Protein AF-A1ZI61-F1 (afdb_monomer_lite)

InterPro domains:
  IPR009056 Cytochrome c-like domain [PF00034] (72-159)
  IPR009056 Cytochrome c-like domain [PS51007] (68-160)
  IPR036909 Cytochrome c-like domain superfamily [G3DSA:1.10.760.10] (38-161)
  IPR036909 Cytochrome c-like domain superfamily [SSF46626] (29-161)

Radius of gyration: 28.56 Å; chains: 1; bounding box: 83×54×77 Å

Structure (mmCIF, N/CA/C/O backbone):
data_AF-A1ZI61-F1
#
_entry.id   AF-A1ZI61-F1
#
loop_
_atom_site.group_PDB
_atom_site.id
_atom_site.type_symbol
_atom_site.label_atom_id
_atom_site.label_alt_id
_atom_site.label_comp_id
_atom_site.label_asym_id
_atom_site.label_entity_id
_atom_site.label_seq_id
_atom_site.pdbx_PDB_ins_code
_atom_site.Cartn_x
_atom_site.Cartn_y
_atom_site.Cartn_z
_atom_site.occupancy
_atom_site.B_iso_or_equiv
_atom_site.auth_seq_id
_atom_site.auth_comp_id
_atom_site.auth_asym_id
_atom_site.auth_atom_id
_atom_site.pdbx_PDB_model_num
ATOM 1 N N . MET A 1 1 ? 47.136 26.065 -36.395 1.00 44.31 1 MET A N 1
ATOM 2 C CA . MET A 1 1 ? 48.398 26.483 -35.747 1.00 44.31 1 MET A CA 1
ATOM 3 C C . MET A 1 1 ? 48.155 26.400 -34.238 1.00 44.31 1 MET A C 1
ATOM 5 O O . MET A 1 1 ? 47.304 27.137 -33.773 1.00 44.31 1 MET A O 1
ATOM 9 N N . TYR A 1 2 ? 48.487 25.255 -33.612 1.00 44.91 2 TYR A N 1
ATOM 10 C CA . TYR A 1 2 ? 49.560 25.101 -32.592 1.00 44.91 2 TYR A CA 1
ATOM 11 C C . TYR A 1 2 ? 49.228 25.889 -31.298 1.00 44.91 2 TYR A C 1
ATOM 13 O O . TYR A 1 2 ? 49.091 27.096 -31.386 1.00 44.91 2 TYR A O 1
ATOM 21 N N . ILE A 1 3 ? 49.008 25.346 -30.086 1.00 55.50 3 ILE A N 1
ATOM 22 C CA . ILE A 1 3 ? 49.685 24.316 -29.251 1.00 55.50 3 ILE A CA 1
ATOM 23 C C . ILE A 1 3 ? 48.739 24.060 -28.035 1.00 55.50 3 ILE A C 1
ATOM 25 O O . ILE A 1 3 ? 48.236 25.022 -27.471 1.00 55.50 3 ILE A O 1
ATOM 29 N N . VAL A 1 4 ? 48.170 22.870 -27.787 1.00 57.19 4 VAL A N 1
ATOM 30 C CA . VAL A 1 4 ? 48.577 21.738 -26.903 1.00 57.19 4 VAL A CA 1
ATOM 31 C C . VAL A 1 4 ? 49.267 22.080 -25.559 1.00 57.19 4 VAL A C 1
ATOM 33 O O . VAL A 1 4 ? 50.235 22.820 -25.535 1.00 57.19 4 VAL A O 1
ATOM 36 N N . ARG A 1 5 ? 48.891 21.326 -24.503 1.00 56.44 5 ARG A N 1
ATOM 37 C CA . ARG A 1 5 ? 49.701 20.860 -23.340 1.00 56.44 5 ARG A CA 1
ATOM 38 C C . ARG A 1 5 ? 49.622 21.724 -22.060 1.00 56.44 5 ARG A C 1
ATOM 40 O O . ARG A 1 5 ? 50.036 22.870 -22.057 1.00 56.44 5 ARG A O 1
ATOM 47 N N . VAL A 1 6 ? 48.970 21.219 -20.997 1.00 56.00 6 VAL A N 1
ATOM 48 C CA . VAL A 1 6 ? 49.470 20.398 -19.843 1.00 56.00 6 VAL A CA 1
ATOM 49 C C . VAL A 1 6 ? 49.729 21.275 -18.604 1.00 56.00 6 VAL A C 1
ATOM 51 O O . VAL A 1 6 ? 50.008 22.445 -18.780 1.00 56.00 6 VAL A O 1
ATOM 54 N N . ASN A 1 7 ? 49.676 20.882 -17.327 1.00 46.62 7 ASN A N 1
ATOM 55 C CA . ASN A 1 7 ? 49.640 19.630 -16.553 1.00 46.62 7 ASN A CA 1
ATOM 56 C C . ASN A 1 7 ? 49.167 20.054 -15.133 1.00 46.62 7 ASN A C 1
ATOM 58 O O . ASN A 1 7 ? 49.512 21.140 -14.684 1.00 46.62 7 ASN A O 1
ATOM 62 N N . ASN A 1 8 ? 48.268 19.336 -14.456 1.00 45.62 8 ASN A N 1
ATOM 63 C CA . ASN A 1 8 ? 48.592 18.266 -13.501 1.00 45.62 8 ASN A CA 1
ATOM 64 C C . ASN A 1 8 ? 49.529 18.706 -12.353 1.00 45.62 8 ASN A C 1
ATOM 66 O O . ASN A 1 8 ? 50.727 18.786 -12.592 1.00 45.62 8 ASN A O 1
ATOM 70 N N . LEU A 1 9 ? 49.005 18.911 -11.130 1.00 55.53 9 LEU A N 1
ATOM 71 C CA . LEU A 1 9 ? 49.576 18.341 -9.894 1.00 55.53 9 LEU A CA 1
ATOM 72 C C . LEU A 1 9 ? 48.730 18.662 -8.641 1.00 55.53 9 LEU A C 1
ATOM 74 O O . LEU A 1 9 ? 48.672 19.795 -8.185 1.00 55.53 9 LEU A O 1
ATOM 78 N N . LEU A 1 10 ? 48.131 17.599 -8.096 1.00 57.75 10 LEU A N 1
ATOM 79 C CA . LEU A 1 10 ? 48.095 17.216 -6.676 1.00 57.75 10 LEU A CA 1
ATOM 80 C C . LEU A 1 10 ? 47.599 18.230 -5.627 1.00 57.75 10 LEU A C 1
ATOM 82 O O . LEU A 1 10 ? 48.231 19.245 -5.371 1.00 57.75 10 LEU A O 1
ATOM 86 N N . LEU A 1 11 ? 46.576 17.823 -4.863 1.00 59.56 11 LEU A N 1
ATOM 87 C CA . LEU A 1 11 ? 46.728 17.484 -3.434 1.00 59.56 11 LEU A CA 1
ATOM 88 C C . LEU A 1 11 ? 45.380 17.020 -2.846 1.00 59.56 11 LEU A C 1
ATOM 90 O O . LEU A 1 11 ? 44.664 17.768 -2.185 1.00 59.56 11 LEU A O 1
ATOM 94 N N . PHE A 1 12 ? 45.050 15.742 -3.047 1.00 59.19 12 PHE A N 1
ATOM 95 C CA . PHE A 1 12 ? 44.093 15.042 -2.188 1.00 59.19 12 PHE A CA 1
ATOM 96 C C . PHE A 1 12 ? 44.836 14.570 -0.933 1.00 59.19 12 PHE A C 1
ATOM 98 O O . PHE A 1 12 ? 45.719 13.717 -1.015 1.00 59.19 12 PHE A O 1
ATOM 105 N N . LYS A 1 13 ? 44.486 15.124 0.233 1.00 59.25 13 LYS A N 1
ATOM 106 C CA . LYS A 1 13 ? 44.870 14.574 1.541 1.00 59.25 13 LYS A CA 1
ATOM 107 C C . LYS A 1 13 ? 43.756 13.642 2.038 1.00 59.25 13 LYS A C 1
ATOM 109 O O . LYS A 1 13 ? 42.621 14.103 2.150 1.00 59.25 13 LYS A O 1
ATOM 114 N N . PRO A 1 14 ? 44.038 12.372 2.373 1.00 64.50 14 PRO A N 1
ATOM 115 C CA . PRO A 1 14 ? 43.060 11.505 3.018 1.00 64.50 14 PRO A CA 1
ATOM 116 C C . PRO A 1 14 ? 42.983 11.800 4.525 1.00 64.50 14 PRO A C 1
ATOM 118 O O . PRO A 1 14 ? 43.992 11.763 5.228 1.00 64.50 14 PRO A O 1
ATOM 121 N N . ILE A 1 15 ? 41.775 12.060 5.036 1.00 70.12 15 ILE A N 1
ATOM 122 C CA . ILE A 1 15 ? 41.489 12.118 6.477 1.00 70.12 15 ILE A CA 1
ATOM 123 C C . ILE A 1 15 ? 41.161 10.693 6.934 1.00 70.12 15 ILE A C 1
ATOM 125 O O . ILE A 1 15 ? 40.013 10.262 6.914 1.00 70.12 15 ILE A O 1
ATOM 129 N N . ASN A 1 16 ? 42.194 9.953 7.332 1.00 57.38 16 ASN A N 1
ATOM 130 C CA . ASN A 1 16 ? 42.049 8.774 8.179 1.00 57.38 16 ASN A CA 1
ATOM 131 C C . ASN A 1 16 ? 42.233 9.222 9.629 1.00 57.38 16 ASN A C 1
ATOM 133 O O . ASN A 1 16 ? 43.359 9.454 10.062 1.00 57.38 16 ASN A O 1
ATOM 137 N N . LEU A 1 17 ? 41.142 9.319 10.392 1.00 61.41 17 LEU A N 1
ATOM 138 C CA . LEU A 1 17 ? 41.226 9.374 11.850 1.00 61.41 17 LEU A CA 1
ATOM 139 C C . LEU A 1 17 ? 40.397 8.243 12.449 1.00 61.41 17 LEU A C 1
ATOM 141 O O . LEU A 1 17 ? 39.221 8.376 12.784 1.00 61.41 17 LEU A O 1
ATOM 145 N N . MET A 1 18 ? 41.074 7.104 12.549 1.00 63.69 18 MET A N 1
ATOM 146 C CA . MET A 1 18 ? 40.681 5.945 13.331 1.00 63.69 18 MET A CA 1
ATOM 147 C C . MET A 1 18 ? 40.479 6.364 14.792 1.00 63.69 18 MET A C 1
ATOM 149 O O . MET A 1 18 ? 41.439 6.678 15.497 1.00 63.69 18 MET A O 1
ATOM 153 N N . LYS A 1 19 ? 39.235 6.336 15.274 1.00 60.81 19 LYS A N 1
ATOM 154 C CA . LYS A 1 19 ? 38.965 6.314 16.713 1.00 60.81 19 LYS A CA 1
ATOM 155 C C . LYS A 1 19 ? 39.230 4.892 17.205 1.00 60.81 19 LYS A C 1
ATOM 157 O O . LYS A 1 19 ? 38.444 3.986 16.946 1.00 60.81 19 LYS A O 1
ATOM 162 N N . LYS A 1 20 ? 40.366 4.696 17.878 1.00 62.81 20 LYS A N 1
ATOM 163 C CA . LYS A 1 20 ? 40.681 3.472 18.622 1.00 62.81 20 LYS A CA 1
ATOM 164 C C . LYS A 1 20 ? 39.664 3.320 19.755 1.00 62.81 20 LYS A C 1
ATOM 166 O O . LYS A 1 20 ? 39.694 4.080 20.717 1.00 62.81 20 LYS A O 1
ATOM 171 N N . VAL A 1 21 ? 38.756 2.360 19.619 1.00 68.31 21 VAL A N 1
ATOM 172 C CA . VAL A 1 21 ? 37.921 1.879 20.722 1.00 68.31 21 VAL A CA 1
ATOM 173 C C . VAL A 1 21 ? 38.704 0.794 21.459 1.00 68.31 21 VAL A C 1
ATOM 175 O O . VAL A 1 21 ? 39.074 -0.222 20.877 1.00 68.31 21 VAL A O 1
ATOM 178 N N . ASN A 1 22 ? 39.026 1.052 22.725 1.00 59.84 22 ASN A N 1
ATOM 179 C CA . ASN A 1 22 ? 39.693 0.092 23.597 1.00 59.84 22 ASN A CA 1
ATOM 180 C C . ASN A 1 22 ? 38.722 -1.045 23.929 1.00 59.84 22 ASN A C 1
ATOM 182 O O . ASN A 1 22 ? 37.765 -0.857 24.677 1.00 59.84 22 ASN A O 1
ATOM 186 N N . LEU A 1 23 ? 38.987 -2.221 23.367 1.00 61.09 23 LEU A N 1
ATOM 187 C CA . LEU A 1 23 ? 38.332 -3.473 23.713 1.00 61.09 23 LEU A CA 1
ATOM 188 C C . LEU A 1 23 ? 39.101 -4.107 24.880 1.00 61.09 23 LEU A C 1
ATOM 190 O O . LEU A 1 23 ? 40.127 -4.752 24.680 1.00 61.09 23 LEU A O 1
ATOM 194 N N . LEU A 1 24 ? 38.626 -3.881 26.104 1.00 54.06 24 LEU A N 1
ATOM 195 C CA . LEU A 1 24 ? 39.032 -4.669 27.269 1.00 54.06 24 LEU A CA 1
ATOM 196 C C . LEU A 1 24 ? 38.221 -5.980 27.286 1.00 54.06 24 LEU A C 1
ATOM 198 O O . LEU A 1 24 ? 36.996 -5.922 27.150 1.00 54.06 24 LEU A O 1
ATOM 202 N N . PRO A 1 25 ? 38.857 -7.155 27.450 1.00 61.66 25 PRO A N 1
ATOM 203 C CA . PRO A 1 25 ? 38.155 -8.427 27.513 1.00 61.66 25 PRO A CA 1
ATOM 204 C C . PRO A 1 25 ? 37.559 -8.591 28.915 1.00 61.66 25 PRO A C 1
ATOM 206 O O . PRO A 1 25 ? 38.273 -8.897 29.867 1.00 61.6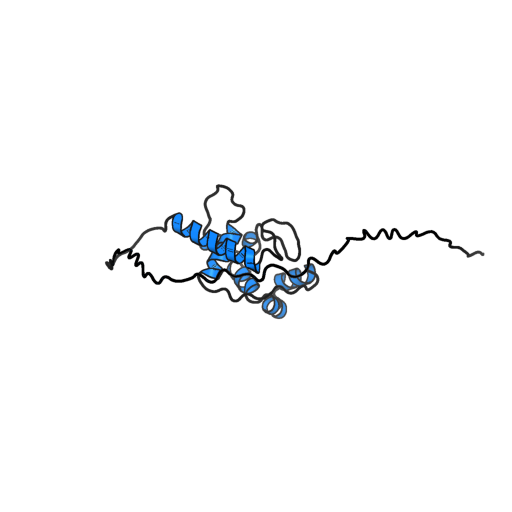6 25 PRO A O 1
ATOM 209 N N . ILE A 1 26 ? 36.250 -8.367 29.061 1.00 62.53 26 ILE A N 1
ATOM 210 C CA . ILE A 1 26 ? 35.535 -8.699 30.298 1.00 62.53 26 ILE A CA 1
ATOM 211 C C . ILE A 1 26 ? 35.406 -10.220 30.352 1.00 62.53 26 ILE A C 1
ATOM 213 O O . ILE A 1 26 ? 34.549 -10.848 29.733 1.00 62.53 26 ILE A O 1
ATOM 217 N N . THR A 1 27 ? 36.358 -10.789 31.070 1.00 56.44 27 THR A N 1
ATOM 218 C CA . THR A 1 27 ? 36.452 -12.168 31.513 1.00 56.44 27 THR A CA 1
ATOM 219 C C . THR A 1 27 ? 35.160 -12.626 32.193 1.00 56.44 27 THR A C 1
ATOM 221 O O . THR A 1 27 ? 34.782 -12.105 33.237 1.00 56.44 27 THR A O 1
ATOM 224 N N . LEU A 1 28 ? 34.503 -13.628 31.605 1.00 58.22 28 LEU A N 1
ATOM 225 C CA . LEU A 1 28 ? 34.265 -14.925 32.253 1.00 58.22 28 LEU A CA 1
ATOM 226 C C . LEU A 1 28 ? 34.022 -14.879 33.780 1.00 58.22 28 LEU A C 1
ATOM 228 O O . LEU A 1 28 ? 34.867 -15.343 34.535 1.00 58.22 28 LEU A O 1
ATOM 232 N N . LEU A 1 29 ? 32.877 -14.361 34.251 1.00 58.22 29 LEU A N 1
ATOM 233 C CA . LEU A 1 29 ? 32.429 -14.630 35.629 1.00 58.22 29 LEU A CA 1
ATOM 234 C C . LEU A 1 29 ? 30.955 -14.286 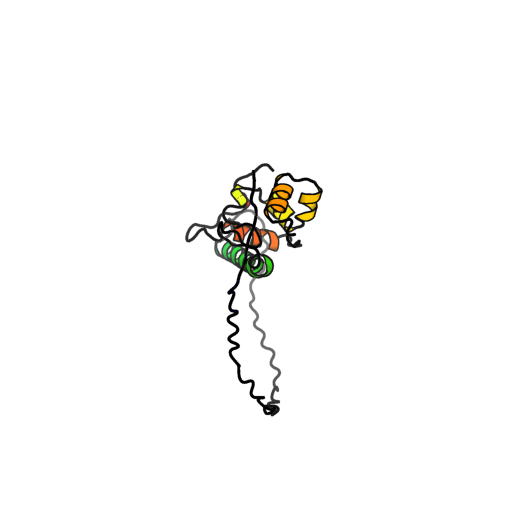35.908 1.00 58.22 29 LEU A C 1
ATOM 236 O O . LEU A 1 29 ? 30.685 -13.421 36.718 1.00 58.22 29 LEU A O 1
ATOM 240 N N . PHE A 1 30 ? 29.991 -14.974 35.288 1.00 55.19 30 PHE A N 1
ATOM 241 C CA . PHE A 1 30 ? 28.640 -15.136 35.872 1.00 55.19 30 PHE A CA 1
ATOM 242 C C . PHE A 1 30 ? 28.002 -16.468 35.434 1.00 55.19 30 PHE A C 1
ATOM 244 O O . PHE A 1 30 ? 26.850 -16.543 35.022 1.00 55.19 30 PHE A O 1
ATOM 251 N N . ILE A 1 31 ? 28.776 -17.553 35.545 1.00 60.28 31 ILE A N 1
ATOM 252 C CA . ILE A 1 31 ? 28.231 -18.905 35.721 1.00 60.28 31 ILE A CA 1
ATOM 253 C C . ILE A 1 31 ? 28.156 -19.132 37.231 1.00 60.28 31 ILE A C 1
ATOM 255 O O . ILE A 1 31 ? 29.056 -19.746 37.784 1.00 60.28 31 ILE A O 1
ATOM 259 N N . ILE A 1 32 ? 27.128 -18.610 37.904 1.00 58.66 32 ILE A N 1
ATOM 260 C CA . ILE A 1 32 ? 26.684 -19.115 39.213 1.00 58.66 32 ILE A CA 1
ATOM 261 C C . ILE A 1 32 ? 25.155 -18.996 39.271 1.00 58.66 32 ILE A C 1
ATOM 263 O O . ILE A 1 32 ? 24.593 -17.935 39.514 1.00 58.66 32 ILE A O 1
ATOM 267 N N . LEU A 1 33 ? 24.519 -20.138 39.006 1.00 58.34 33 LEU A N 1
ATOM 268 C CA . LEU A 1 33 ? 23.570 -20.765 39.923 1.00 58.34 33 LEU A CA 1
ATOM 269 C C . LEU A 1 33 ? 22.383 -19.905 40.389 1.00 58.34 33 LEU A C 1
ATOM 271 O O . LEU A 1 33 ? 22.424 -19.327 41.465 1.00 58.34 33 LEU A O 1
ATOM 275 N N . TYR A 1 34 ? 21.267 -19.989 39.666 1.00 52.25 34 TYR A N 1
ATOM 276 C CA . TYR A 1 34 ? 19.953 -20.060 40.313 1.00 52.25 34 TYR A CA 1
ATOM 277 C C . TYR A 1 34 ? 19.112 -21.124 39.610 1.00 52.25 34 TYR A C 1
ATOM 279 O O . TYR A 1 34 ? 18.326 -20.864 38.703 1.00 52.25 34 TYR A O 1
ATOM 287 N N . ALA A 1 35 ? 19.338 -22.367 40.030 1.00 58.94 35 ALA A N 1
ATOM 288 C CA . ALA A 1 35 ? 18.378 -23.439 39.871 1.00 58.94 35 ALA A CA 1
ATOM 289 C C . ALA A 1 35 ? 17.347 -23.308 40.998 1.00 58.94 35 ALA A C 1
ATOM 291 O O . ALA A 1 35 ? 17.614 -23.737 42.114 1.00 58.94 35 ALA A O 1
ATOM 292 N N . THR A 1 36 ? 16.183 -22.730 40.712 1.00 67.38 36 THR A N 1
ATOM 293 C CA . THR A 1 36 ? 14.967 -22.910 41.521 1.00 67.38 36 THR A CA 1
ATOM 294 C C . THR A 1 36 ? 13.733 -22.680 40.651 1.00 67.38 36 THR A C 1
ATOM 296 O O . THR A 1 36 ? 13.231 -21.570 40.518 1.00 67.38 36 THR A O 1
ATOM 299 N N . ALA A 1 37 ? 13.209 -23.758 40.071 1.00 50.16 37 ALA A N 1
ATOM 300 C CA . ALA A 1 37 ? 11.846 -23.791 39.550 1.00 50.16 37 ALA A CA 1
ATOM 301 C C . ALA A 1 37 ? 11.181 -25.113 39.957 1.00 50.16 37 ALA A C 1
ATOM 303 O O . ALA A 1 37 ? 10.976 -26.011 39.147 1.00 50.16 37 ALA A O 1
ATOM 304 N N . CYS A 1 38 ? 10.854 -25.221 41.245 1.00 56.28 38 CYS A N 1
ATOM 305 C CA . CYS A 1 38 ? 9.689 -25.982 41.675 1.00 56.28 38 CYS A CA 1
ATOM 306 C C . CYS A 1 38 ? 8.508 -25.013 41.687 1.00 56.28 38 CYS A C 1
ATOM 308 O O . CYS A 1 38 ? 8.569 -23.999 42.381 1.00 56.28 38 CYS A O 1
ATOM 310 N N . THR A 1 39 ? 7.443 -25.320 40.951 1.00 53.12 39 THR A N 1
ATOM 311 C CA . THR A 1 39 ? 6.092 -25.529 41.508 1.00 53.12 39 THR A CA 1
ATOM 312 C C . THR A 1 39 ? 5.087 -25.590 40.362 1.00 53.12 39 THR A C 1
ATOM 314 O O . THR A 1 39 ? 4.867 -24.632 39.625 1.00 53.12 39 THR A O 1
ATOM 317 N N . SER A 1 40 ? 4.488 -26.765 40.231 1.00 54.34 40 SER A N 1
ATOM 318 C CA . SER A 1 40 ? 3.257 -27.040 39.510 1.00 54.34 40 SER A CA 1
ATOM 319 C C . SER A 1 40 ? 2.078 -26.294 40.142 1.00 54.34 40 SER A C 1
ATOM 321 O O . SER A 1 40 ? 1.890 -26.317 41.355 1.00 54.34 40 SER A O 1
ATOM 323 N N . GLY A 1 41 ? 1.237 -25.690 39.305 1.00 46.56 41 GLY A N 1
ATOM 324 C CA . GLY A 1 41 ? -0.065 -25.168 39.709 1.00 46.56 41 GLY A CA 1
ATOM 325 C C . GLY A 1 41 ? -0.964 -24.960 38.488 1.00 46.56 41 GLY A C 1
ATOM 326 O O . GLY A 1 41 ? -0.651 -24.099 37.666 1.00 46.56 41 GLY A O 1
ATOM 327 N N . PRO A 1 42 ? -2.056 -25.729 38.323 1.00 49.97 42 PRO A N 1
ATOM 328 C CA . PRO A 1 42 ? -3.036 -25.493 37.276 1.00 49.97 42 PRO A CA 1
ATOM 329 C C . PRO A 1 42 ? -4.017 -24.425 37.769 1.00 49.97 42 PRO A C 1
ATOM 331 O O . PRO A 1 42 ? -4.720 -24.635 38.752 1.00 49.97 42 PRO A O 1
ATOM 334 N N . SER A 1 43 ? -4.073 -23.275 37.096 1.00 38.03 43 SER A N 1
ATOM 335 C CA . SER A 1 43 ? -5.137 -22.293 37.319 1.00 38.03 43 SER A CA 1
ATOM 336 C C . SER A 1 43 ? -5.933 -22.116 36.037 1.00 38.03 43 SER A C 1
ATOM 338 O O . SER A 1 43 ? -5.567 -21.395 35.111 1.00 38.03 43 SER A O 1
ATOM 340 N N . SER A 1 44 ? -7.026 -22.863 36.001 1.00 45.62 44 SER A N 1
ATOM 341 C CA . SER A 1 44 ? -8.218 -22.607 35.217 1.00 45.62 44 SER A CA 1
ATOM 342 C C . SER A 1 44 ? -8.713 -21.174 35.428 1.00 45.62 44 SER A C 1
ATOM 344 O O . SER A 1 44 ? -9.135 -20.824 36.528 1.00 45.62 44 SER A O 1
ATOM 346 N N . GLN A 1 45 ? -8.760 -20.384 34.355 1.00 37.91 45 GLN A N 1
ATOM 347 C CA . GLN A 1 45 ? -9.745 -19.311 34.220 1.00 37.91 45 GLN A CA 1
ATOM 348 C C . GLN A 1 45 ? -10.636 -19.612 33.019 1.00 37.91 45 GLN A C 1
ATOM 350 O O . GLN A 1 45 ? -10.404 -19.225 31.876 1.00 37.91 45 GLN A O 1
ATOM 355 N N . GLU A 1 46 ? -11.664 -20.378 33.356 1.00 37.94 46 GLU A N 1
ATOM 356 C CA . GLU A 1 46 ? -12.985 -20.380 32.760 1.00 37.94 46 GLU A CA 1
ATOM 357 C C . GLU A 1 46 ? -13.494 -18.938 32.587 1.00 37.94 46 GLU A C 1
ATOM 359 O O . GLU A 1 46 ? -13.678 -18.208 33.558 1.00 37.94 46 GLU A O 1
ATOM 364 N N . THR A 1 47 ? -13.788 -18.537 31.351 1.00 30.67 47 THR A N 1
ATOM 365 C CA . THR A 1 47 ? -14.901 -17.615 31.099 1.00 30.67 47 THR A CA 1
ATOM 366 C C . THR A 1 47 ? -15.910 -18.333 30.216 1.00 30.67 47 THR A C 1
ATOM 368 O O . THR A 1 47 ? -15.795 -18.414 28.996 1.00 30.67 47 THR A O 1
ATOM 371 N N . LYS A 1 48 ? -16.913 -18.902 30.890 1.00 37.22 48 LYS A N 1
ATOM 372 C CA . LYS A 1 48 ? -18.245 -19.149 30.341 1.00 37.22 48 LYS A CA 1
ATOM 373 C C . LYS A 1 48 ? -18.799 -17.855 29.751 1.00 37.22 48 LYS A C 1
ATOM 375 O O . LYS A 1 48 ? -18.817 -16.841 30.444 1.00 37.22 48 LYS A O 1
ATOM 380 N N . ASN A 1 49 ? -19.326 -17.938 28.534 1.00 33.22 49 ASN A N 1
ATOM 381 C CA . ASN A 1 49 ? -20.685 -17.527 28.141 1.00 33.22 49 ASN A CA 1
ATOM 382 C C . ASN A 1 49 ? -20.707 -17.240 26.638 1.00 33.22 49 ASN A C 1
ATOM 384 O O . ASN A 1 49 ? -19.835 -16.550 26.133 1.00 33.22 49 ASN A O 1
ATOM 388 N N . THR A 1 50 ? -21.710 -17.609 25.858 1.00 32.59 50 THR A N 1
ATOM 389 C CA . THR A 1 50 ? -22.823 -18.545 26.006 1.00 32.59 50 THR A CA 1
ATOM 390 C C . THR A 1 50 ? -23.307 -18.763 24.575 1.00 32.59 50 THR A C 1
ATOM 392 O O . THR A 1 50 ? -23.335 -17.834 23.765 1.00 32.59 50 THR A O 1
ATOM 395 N N . THR A 1 51 ? -23.623 -20.010 24.259 1.00 43.47 51 THR A N 1
ATOM 396 C CA . THR A 1 51 ? -24.357 -20.449 23.075 1.00 43.47 51 THR A CA 1
ATOM 397 C C . THR A 1 51 ? -25.577 -19.564 22.862 1.00 43.47 51 THR A C 1
ATOM 399 O O . THR A 1 51 ? -26.314 -19.382 23.814 1.00 43.47 51 THR A O 1
ATOM 402 N N . ASN A 1 52 ? -25.836 -19.082 21.646 1.00 33.16 52 ASN A N 1
ATOM 403 C CA . ASN A 1 52 ? -27.199 -18.786 21.195 1.00 33.16 52 ASN A CA 1
ATOM 404 C C . ASN A 1 52 ? -27.239 -18.798 19.665 1.00 33.16 52 ASN A C 1
ATOM 406 O O . ASN A 1 52 ? -26.981 -17.796 19.003 1.00 33.16 52 ASN A O 1
ATOM 410 N N . ASN A 1 53 ? -27.575 -19.964 19.112 1.00 48.47 53 ASN A N 1
ATOM 411 C CA . ASN A 1 53 ? -28.192 -20.037 17.796 1.00 48.47 53 ASN A CA 1
ATOM 412 C C . ASN A 1 53 ? -29.653 -19.598 17.947 1.00 48.47 53 ASN A C 1
ATOM 414 O O . ASN A 1 53 ? -30.401 -20.238 18.681 1.00 48.47 53 ASN A O 1
ATOM 418 N N . SER A 1 54 ? -30.064 -18.552 17.234 1.00 32.50 54 SER A N 1
ATOM 419 C CA . SER A 1 54 ? -31.452 -18.387 16.790 1.00 32.50 54 SER A CA 1
ATOM 420 C C . SER A 1 54 ? -31.491 -17.483 15.544 1.00 32.50 54 SER A C 1
ATOM 422 O O . SER A 1 54 ? -30.657 -16.579 15.437 1.00 32.50 54 SER A O 1
ATOM 424 N N . PRO A 1 55 ? -32.369 -17.762 14.562 1.00 45.62 55 PRO A N 1
ATOM 425 C CA . PRO A 1 55 ? -32.215 -17.338 13.175 1.00 45.62 55 PRO A CA 1
ATOM 426 C C . PRO A 1 55 ? -32.882 -15.985 12.896 1.00 45.62 55 PRO A C 1
ATOM 428 O O . PRO A 1 55 ? -33.951 -15.694 13.422 1.00 45.62 55 PRO A O 1
ATOM 431 N N . GLY A 1 56 ? -32.291 -15.196 11.992 1.00 30.22 56 GLY A N 1
ATOM 432 C CA . GLY A 1 56 ? -32.959 -14.040 11.379 1.00 30.22 56 GLY A CA 1
ATOM 433 C C . GLY A 1 56 ? -32.201 -12.712 11.479 1.00 30.22 56 GLY A C 1
ATOM 434 O O . GLY A 1 56 ? -32.293 -12.013 12.474 1.00 30.22 56 GLY A O 1
ATOM 435 N N . VAL A 1 57 ? -31.493 -12.385 10.392 1.00 44.28 57 VAL A N 1
ATOM 436 C CA . VAL A 1 57 ? -31.273 -11.056 9.773 1.00 44.28 57 VAL A CA 1
ATOM 437 C C . VAL A 1 57 ? -30.909 -9.832 10.661 1.00 44.28 57 VAL A C 1
ATOM 439 O O . VAL A 1 57 ? -31.704 -9.342 11.452 1.00 44.28 57 VAL A O 1
ATOM 442 N N . SER A 1 58 ? -29.755 -9.226 10.311 1.00 41.84 58 SER A N 1
ATOM 443 C CA . SER A 1 58 ? -29.276 -7.838 10.555 1.00 41.84 58 SER A CA 1
ATOM 444 C C . SER A 1 58 ? -28.577 -7.476 11.879 1.00 41.84 58 SER A C 1
ATOM 446 O O . SER A 1 58 ? -29.207 -7.430 12.928 1.00 41.84 58 SER A O 1
ATOM 448 N N . LYS A 1 59 ? -27.308 -7.014 11.792 1.00 41.22 59 LYS A N 1
ATOM 449 C CA . LYS A 1 59 ? -26.857 -5.675 12.262 1.00 41.22 59 LYS A CA 1
ATOM 450 C C . LYS A 1 59 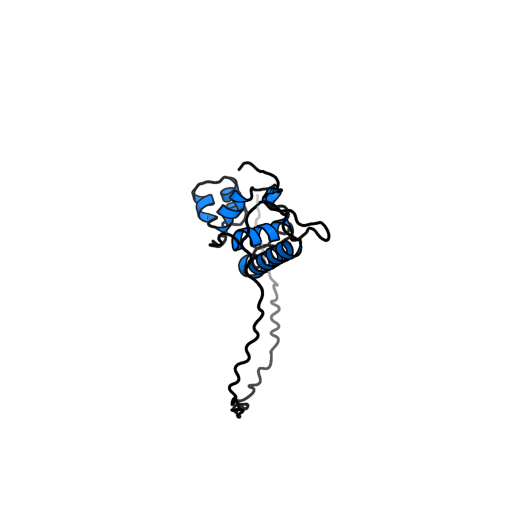? -25.390 -5.348 11.904 1.00 41.22 59 LYS A C 1
ATOM 452 O O . LYS A 1 59 ? -24.498 -6.180 12.002 1.00 41.22 59 LYS A O 1
ATOM 457 N N . VAL A 1 60 ? -25.185 -4.087 11.516 1.00 45.72 60 VAL A N 1
ATOM 458 C CA . VAL A 1 60 ? -23.927 -3.376 11.211 1.00 45.72 60 VAL A CA 1
ATOM 459 C C . VAL A 1 60 ? -22.867 -3.571 12.307 1.00 45.72 60 VAL A C 1
ATOM 461 O O . VAL A 1 60 ? -23.145 -3.374 13.488 1.00 45.72 60 VAL A O 1
ATOM 464 N N . GLN A 1 61 ? -21.645 -3.943 11.916 1.00 39.47 61 GLN A N 1
ATOM 465 C CA . GLN A 1 61 ? -20.575 -4.330 12.839 1.00 39.47 61 GLN A CA 1
ATOM 466 C C . GLN A 1 61 ? -19.875 -3.118 13.497 1.00 39.47 61 GLN A C 1
ATOM 468 O O . GLN A 1 61 ? -19.533 -2.136 12.842 1.00 39.47 61 GLN A O 1
ATOM 473 N N . LYS A 1 62 ? -19.689 -3.215 14.819 1.00 42.03 62 LYS A N 1
ATOM 474 C CA . LYS A 1 62 ? -19.283 -2.191 15.805 1.00 42.03 62 LYS A CA 1
ATOM 475 C C . LYS A 1 62 ? -17.807 -1.724 15.675 1.00 42.03 62 LYS A C 1
ATOM 477 O O . LYS A 1 62 ? -16.962 -2.543 15.305 1.00 42.03 62 LYS A O 1
ATOM 482 N N . PRO A 1 63 ? -17.462 -0.466 16.048 1.00 53.53 63 PRO A N 1
ATOM 483 C CA . PRO A 1 63 ? -16.099 0.104 16.022 1.00 53.53 63 PRO A CA 1
ATOM 484 C C . PRO A 1 63 ? -14.990 -0.766 16.640 1.00 53.53 63 PRO A C 1
ATOM 486 O O . PRO A 1 63 ? -13.879 -0.785 16.113 1.00 53.53 63 PRO A O 1
ATOM 489 N N . ASP A 1 64 ? -15.292 -1.557 17.674 1.00 62.19 64 ASP A N 1
ATOM 490 C CA . ASP A 1 64 ? -14.320 -2.451 18.327 1.00 62.19 64 ASP A CA 1
ATOM 491 C C . ASP A 1 64 ? -13.732 -3.495 17.356 1.00 62.19 64 ASP A C 1
ATOM 493 O O . ASP A 1 64 ? -12.563 -3.865 17.459 1.00 62.19 64 ASP A O 1
ATOM 497 N N . SER A 1 65 ? -14.507 -3.929 16.355 1.00 85.88 65 SER A N 1
ATOM 498 C CA . SER A 1 65 ? -14.062 -4.904 15.353 1.00 85.88 65 SER A CA 1
ATOM 499 C C . SER A 1 65 ? -13.159 -4.274 14.289 1.00 85.88 65 SER A C 1
ATOM 501 O O . SER A 1 65 ? -12.168 -4.882 13.890 1.00 85.88 65 SER A O 1
ATOM 503 N N . LEU A 1 66 ? -13.443 -3.042 13.856 1.00 91.69 66 LEU A N 1
ATOM 504 C CA . LEU A 1 66 ? -12.630 -2.357 12.843 1.00 91.69 66 LEU A CA 1
ATOM 505 C C . LEU A 1 66 ? -11.276 -1.918 13.405 1.00 91.69 66 LEU A C 1
ATOM 507 O O . LEU A 1 66 ? -10.267 -2.017 12.711 1.00 91.69 66 LEU A O 1
ATOM 511 N N . THR A 1 67 ? -11.226 -1.524 14.678 1.00 93.06 67 THR A N 1
ATOM 512 C CA . THR A 1 67 ? -9.964 -1.248 15.379 1.00 93.06 67 THR A CA 1
ATOM 513 C C . THR A 1 67 ? -9.089 -2.501 15.477 1.00 93.06 67 THR A C 1
ATOM 515 O O . THR A 1 67 ? -7.875 -2.427 15.280 1.00 93.06 67 THR A O 1
ATOM 518 N N . GLN A 1 68 ? -9.675 -3.680 15.713 1.00 95.12 68 GLN A N 1
ATOM 519 C CA . GLN A 1 68 ? -8.926 -4.943 15.690 1.00 95.12 68 GLN A CA 1
ATOM 520 C C . GLN A 1 68 ? -8.366 -5.257 14.296 1.00 95.12 68 GLN A C 1
ATOM 522 O O . GLN A 1 68 ? -7.191 -5.609 14.182 1.00 95.12 68 GLN A O 1
ATOM 527 N N . VAL A 1 69 ? -9.169 -5.078 13.239 1.00 96.12 69 VAL A N 1
ATOM 528 C CA . VAL A 1 69 ? -8.726 -5.251 11.843 1.00 96.12 69 VAL A CA 1
ATOM 529 C C . VAL A 1 69 ? -7.595 -4.275 11.505 1.00 96.12 69 VAL A C 1
ATOM 531 O O . VAL A 1 69 ? -6.572 -4.688 10.960 1.00 96.12 69 VAL A O 1
ATOM 534 N N . TYR A 1 70 ? -7.726 -3.006 11.898 1.00 96.88 70 TYR A N 1
ATOM 535 C CA . TYR A 1 70 ? -6.685 -1.992 11.727 1.00 96.88 70 TYR A CA 1
ATOM 536 C C . TYR A 1 70 ? -5.374 -2.397 12.407 1.00 96.88 70 TYR A C 1
ATOM 538 O O . TYR A 1 70 ? -4.309 -2.353 11.794 1.00 96.88 70 TYR A O 1
ATOM 546 N N . ASN A 1 71 ? -5.444 -2.834 13.666 1.00 97.25 71 ASN A N 1
ATOM 547 C CA . ASN A 1 71 ? -4.267 -3.220 14.438 1.00 97.25 71 ASN A CA 1
ATOM 548 C C . ASN A 1 71 ? -3.595 -4.485 13.894 1.00 97.25 71 ASN A C 1
ATOM 550 O O . ASN A 1 71 ? -2.366 -4.572 13.913 1.00 97.25 71 ASN A O 1
ATOM 554 N N . LEU A 1 72 ? -4.365 -5.451 13.384 1.00 97.25 72 LEU A N 1
ATOM 555 C CA . LEU A 1 72 ? -3.809 -6.605 12.675 1.00 97.25 72 LEU A CA 1
ATOM 556 C C . LEU A 1 72 ? -3.051 -6.155 11.419 1.00 97.25 72 LEU A C 1
ATOM 558 O O . LEU A 1 72 ? -1.885 -6.509 11.253 1.00 97.25 72 LEU A O 1
ATOM 562 N N . GLY A 1 73 ? -3.672 -5.315 10.589 1.00 98.19 73 GLY A N 1
ATOM 563 C CA . GLY A 1 73 ? -3.045 -4.773 9.385 1.00 98.19 73 GLY A CA 1
ATOM 564 C C . GLY A 1 73 ? -1.779 -3.971 9.672 1.00 98.19 73 GLY A C 1
ATOM 565 O O . GLY A 1 73 ? -0.773 -4.147 8.989 1.00 98.19 73 GLY A O 1
ATOM 566 N N . LYS A 1 74 ? -1.788 -3.162 10.738 1.00 98.50 74 LYS A N 1
ATOM 567 C CA . LYS A 1 74 ? -0.614 -2.416 11.206 1.00 98.50 74 LYS A CA 1
ATOM 568 C C . LYS A 1 74 ? 0.552 -3.343 11.538 1.00 98.50 74 LYS A C 1
ATOM 570 O O . LYS A 1 74 ? 1.683 -3.058 11.154 1.00 98.50 74 LYS A O 1
ATOM 575 N N . ARG A 1 75 ? 0.296 -4.456 12.236 1.00 98.50 75 ARG A N 1
ATOM 576 C CA . ARG A 1 75 ? 1.346 -5.439 12.550 1.00 98.50 75 ARG A CA 1
ATOM 577 C C . ARG A 1 75 ? 1.909 -6.085 11.286 1.00 98.50 75 ARG A C 1
ATOM 579 O O . ARG A 1 75 ? 3.124 -6.143 11.142 1.00 98.50 75 ARG A O 1
ATOM 586 N N . LEU A 1 76 ? 1.046 -6.513 10.363 1.00 98.44 76 LEU A N 1
ATOM 587 C CA . LEU A 1 76 ? 1.472 -7.091 9.082 1.00 98.44 76 LEU A CA 1
ATOM 588 C C . LEU A 1 76 ? 2.327 -6.101 8.276 1.00 98.44 76 LEU A C 1
ATOM 590 O O . LEU A 1 76 ? 3.405 -6.453 7.799 1.00 98.44 76 LEU A O 1
ATOM 594 N N . TYR A 1 77 ? 1.890 -4.842 8.195 1.00 98.62 77 TYR A N 1
ATOM 595 C CA . TYR A 1 77 ? 2.638 -3.779 7.531 1.00 98.62 77 TYR A CA 1
ATOM 596 C C . TYR A 1 77 ? 4.010 -3.557 8.172 1.00 98.62 77 TYR A C 1
ATOM 598 O O . TYR A 1 77 ? 5.018 -3.530 7.470 1.00 98.62 77 TYR A O 1
ATOM 606 N N . ASN A 1 78 ? 4.063 -3.425 9.499 1.00 98.44 78 ASN A N 1
ATOM 607 C CA . ASN A 1 78 ? 5.312 -3.177 10.217 1.00 98.44 78 ASN A CA 1
ATOM 608 C C . ASN A 1 78 ? 6.323 -4.315 10.035 1.00 98.44 78 ASN A C 1
ATOM 610 O O . ASN A 1 78 ? 7.516 -4.051 9.924 1.00 98.44 78 ASN A O 1
ATOM 614 N N . ASN A 1 79 ? 5.848 -5.559 9.971 1.00 97.81 79 ASN A N 1
ATOM 615 C CA . ASN A 1 79 ? 6.714 -6.730 9.863 1.00 97.81 79 ASN A CA 1
ATOM 616 C C . ASN A 1 79 ? 7.256 -6.953 8.446 1.00 97.81 79 ASN A C 1
ATOM 618 O O . ASN A 1 79 ? 8.355 -7.480 8.300 1.00 97.81 79 ASN A O 1
ATOM 622 N N . SER A 1 80 ? 6.494 -6.602 7.406 1.00 97.62 80 SER A N 1
ATOM 623 C CA . SER A 1 80 ? 6.816 -7.024 6.032 1.00 97.62 80 SER A CA 1
ATOM 624 C C . SER A 1 80 ? 6.893 -5.901 5.004 1.00 97.62 80 SER A C 1
ATOM 626 O O . SER A 1 80 ? 7.539 -6.070 3.976 1.00 97.62 80 SER A O 1
ATOM 628 N N . CYS A 1 81 ? 6.245 -4.763 5.245 1.00 98.12 81 CYS A N 1
ATOM 629 C CA . CYS A 1 81 ? 6.143 -3.678 4.267 1.00 98.12 81 CYS 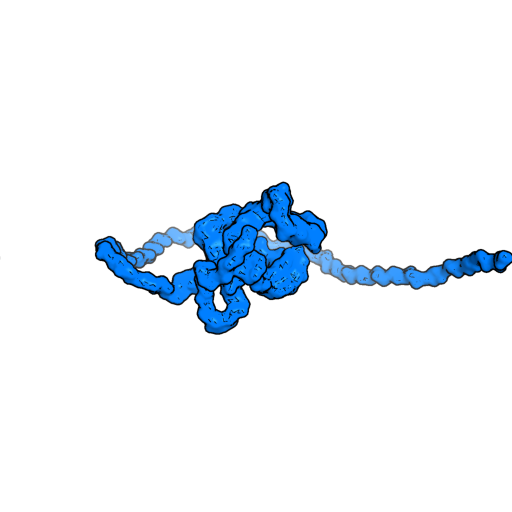A CA 1
ATOM 630 C C . CYS A 1 81 ? 6.991 -2.466 4.660 1.00 98.12 81 CYS A C 1
ATOM 632 O O . CYS A 1 81 ? 7.635 -1.869 3.799 1.00 98.12 81 CYS A O 1
ATOM 634 N N . LEU A 1 82 ? 7.028 -2.130 5.953 1.00 98.12 82 LEU A N 1
ATOM 635 C CA . LEU A 1 82 ? 7.765 -0.988 6.498 1.00 98.12 82 LEU A CA 1
ATOM 636 C C . LEU A 1 82 ? 9.255 -0.939 6.109 1.00 98.12 82 LEU A C 1
ATOM 638 O O . LEU A 1 82 ? 9.729 0.167 5.857 1.00 98.12 82 LEU A O 1
ATOM 642 N N . PRO A 1 83 ? 9.997 -2.063 5.991 1.00 97.62 83 PRO A N 1
ATOM 643 C CA . PRO A 1 83 ? 11.398 -2.004 5.569 1.00 97.62 83 PRO A CA 1
ATOM 644 C C . PRO A 1 83 ? 11.607 -1.338 4.203 1.00 97.62 83 PRO A C 1
ATOM 646 O O . PRO A 1 83 ? 12.667 -0.770 3.954 1.00 97.62 83 PRO A O 1
ATOM 649 N N . CYS A 1 84 ? 10.600 -1.391 3.325 1.00 98.25 84 CYS A N 1
ATOM 650 C CA . CYS A 1 84 ? 10.709 -0.900 1.954 1.00 98.25 84 CYS A CA 1
ATOM 651 C C . CYS A 1 84 ? 9.719 0.213 1.607 1.00 98.25 84 CYS A C 1
ATOM 653 O O . CYS A 1 84 ? 9.899 0.872 0.588 1.00 98.25 84 CYS A O 1
ATOM 655 N N . HIS A 1 85 ? 8.676 0.424 2.407 1.00 98.38 85 HIS A N 1
ATOM 656 C CA . HIS A 1 85 ? 7.597 1.354 2.098 1.00 98.38 85 HIS A CA 1
ATOM 657 C C . HIS A 1 85 ? 7.331 2.324 3.240 1.00 98.38 85 HIS A C 1
ATOM 659 O O . HIS A 1 85 ? 7.376 1.978 4.423 1.00 98.38 85 HIS A O 1
ATOM 665 N N . THR A 1 86 ? 6.957 3.541 2.860 1.00 98.19 86 THR A N 1
ATOM 666 C CA . THR A 1 86 ? 6.414 4.542 3.772 1.00 98.19 86 THR A CA 1
ATOM 667 C C . THR A 1 86 ? 4.893 4.584 3.651 1.00 98.19 86 THR A C 1
ATOM 669 O O . THR A 1 86 ? 4.309 4.296 2.600 1.00 98.19 86 THR A O 1
ATOM 672 N N . THR A 1 87 ? 4.231 4.988 4.733 1.00 97.44 87 THR A N 1
ATOM 673 C CA . THR A 1 87 ? 2.796 5.291 4.700 1.00 97.44 87 THR A CA 1
ATOM 674 C C . THR A 1 87 ? 2.533 6.648 4.044 1.00 97.44 87 THR A C 1
ATOM 676 O O . THR A 1 87 ? 1.390 6.948 3.716 1.00 97.44 87 THR A O 1
ATOM 679 N N . SER A 1 88 ? 3.561 7.476 3.843 1.00 97.25 88 SER A N 1
ATOM 680 C CA . SER A 1 88 ? 3.482 8.783 3.194 1.00 97.25 88 SER A CA 1
ATOM 681 C C . SER A 1 88 ? 3.612 8.657 1.665 1.00 97.25 88 SER A C 1
ATOM 683 O O . SER A 1 88 ? 3.471 7.576 1.093 1.00 97.25 88 SER A O 1
ATOM 685 N N . SER A 1 89 ? 3.801 9.783 0.975 1.00 96.62 89 SER A N 1
ATOM 686 C CA . SER A 1 89 ? 4.153 9.815 -0.452 1.00 96.62 89 SER A CA 1
ATOM 687 C C . SER A 1 89 ? 5.662 9.704 -0.691 1.00 96.62 89 SER A C 1
ATOM 689 O O . SER A 1 89 ? 6.102 9.758 -1.835 1.00 96.62 89 SER A O 1
ATOM 691 N N . GLU A 1 90 ? 6.458 9.602 0.373 1.00 97.31 90 GLU A N 1
ATOM 692 C CA . GLU A 1 90 ? 7.911 9.586 0.293 1.00 97.31 90 GLU A CA 1
ATOM 693 C C . GLU A 1 90 ? 8.416 8.284 -0.324 1.00 97.31 90 GLU A C 1
ATOM 695 O O . GLU A 1 90 ? 7.976 7.185 0.026 1.00 97.31 90 GLU A O 1
ATOM 700 N N . ARG A 1 91 ? 9.367 8.423 -1.244 1.00 96.12 91 ARG A N 1
ATOM 701 C CA . ARG A 1 91 ? 10.042 7.307 -1.893 1.00 96.12 91 ARG A CA 1
ATOM 702 C C . ARG A 1 91 ? 11.210 6.826 -1.036 1.00 96.12 91 ARG A C 1
ATOM 704 O O . ARG A 1 91 ? 12.045 7.630 -0.641 1.00 96.12 91 ARG A O 1
ATOM 711 N N . THR A 1 92 ? 11.311 5.513 -0.849 1.00 95.19 92 THR A N 1
ATOM 712 C CA . THR A 1 92 ? 12.464 4.863 -0.209 1.00 95.19 92 THR A CA 1
ATOM 713 C C . THR A 1 92 ? 12.991 3.747 -1.117 1.00 95.19 92 THR A C 1
ATOM 715 O O . THR A 1 92 ? 13.368 4.024 -2.257 1.00 95.19 92 THR A O 1
ATOM 718 N N . VAL A 1 93 ? 12.994 2.491 -0.657 1.00 97.19 93 VAL A N 1
ATOM 719 C CA . VAL A 1 93 ? 13.284 1.319 -1.498 1.00 97.19 93 VAL A CA 1
ATOM 720 C C . VAL A 1 93 ? 12.133 1.083 -2.477 1.00 97.19 93 VAL A C 1
ATOM 722 O O . VAL A 1 93 ? 12.364 0.798 -3.647 1.00 97.19 93 VAL A O 1
ATOM 725 N N . GLY A 1 94 ? 10.895 1.236 -2.008 1.00 97.44 94 GLY A N 1
ATOM 726 C CA . GLY A 1 94 ? 9.670 1.185 -2.796 1.00 97.44 94 GLY A CA 1
ATOM 727 C C . GLY A 1 94 ? 8.930 2.530 -2.823 1.00 97.44 94 GLY A C 1
ATOM 728 O O . GLY A 1 94 ? 9.370 3.522 -2.228 1.00 97.44 94 GLY A O 1
ATOM 729 N N . PRO A 1 95 ? 7.803 2.609 -3.550 1.00 97.75 95 PRO A N 1
ATOM 730 C CA . PRO A 1 95 ? 6.940 3.787 -3.551 1.00 97.75 95 PRO A CA 1
ATOM 731 C C . PRO A 1 95 ? 6.259 4.021 -2.207 1.00 97.75 95 PRO A C 1
ATOM 733 O O . PRO A 1 95 ? 5.867 3.075 -1.522 1.00 97.75 95 PRO A O 1
ATOM 736 N N . GLY A 1 96 ? 6.036 5.293 -1.881 1.00 98.00 96 GLY A N 1
ATOM 737 C CA . GLY A 1 96 ? 5.140 5.678 -0.799 1.00 98.00 96 GLY A CA 1
ATOM 738 C C . GLY A 1 96 ? 3.704 5.225 -1.078 1.00 98.00 96 GLY A C 1
ATOM 739 O O . GLY A 1 96 ? 3.192 5.336 -2.202 1.00 98.00 96 GLY A O 1
ATOM 740 N N . LEU A 1 97 ? 3.040 4.686 -0.055 1.00 98.19 97 LEU A N 1
ATOM 741 C CA . LEU A 1 97 ? 1.714 4.078 -0.198 1.00 98.19 97 LEU A CA 1
ATOM 742 C C . LEU A 1 97 ? 0.557 5.049 0.038 1.00 98.19 97 LEU A C 1
ATOM 744 O O . LEU A 1 97 ? -0.599 4.667 -0.157 1.00 98.19 97 LEU A O 1
ATOM 748 N N . LYS A 1 98 ? 0.828 6.312 0.396 1.00 96.06 98 LYS A N 1
ATOM 749 C CA . LYS A 1 98 ? -0.225 7.329 0.490 1.00 96.06 98 LYS A CA 1
ATOM 750 C C . LYS A 1 98 ? -0.970 7.410 -0.835 1.00 96.06 98 LYS A C 1
ATOM 752 O O . LYS A 1 98 ? -0.368 7.653 -1.879 1.00 96.06 98 LYS A O 1
ATOM 757 N N . GLY A 1 99 ? -2.281 7.233 -0.777 1.00 94.00 99 GLY A N 1
ATOM 758 C CA . GLY A 1 99 ? -3.149 7.376 -1.934 1.00 94.00 99 GLY A CA 1
ATOM 759 C C . GLY A 1 99 ? -3.070 6.219 -2.945 1.00 94.00 99 GLY A C 1
ATOM 760 O O . GLY A 1 99 ? -3.270 6.440 -4.138 1.00 94.00 99 GLY A O 1
ATOM 761 N N . ILE A 1 100 ? -2.642 5.015 -2.537 1.00 96.50 100 ILE A N 1
ATOM 762 C CA . ILE A 1 100 ? -2.500 3.881 -3.469 1.00 96.50 100 ILE A CA 1
ATOM 763 C C . ILE A 1 100 ? -3.839 3.452 -4.082 1.00 96.50 100 ILE A C 1
ATOM 765 O O . ILE A 1 100 ? -3.878 3.123 -5.266 1.00 96.50 100 ILE A O 1
ATOM 769 N N . PHE A 1 101 ? -4.934 3.525 -3.324 1.00 96.06 101 PHE A N 1
ATOM 770 C CA . PHE A 1 101 ? -6.263 3.100 -3.778 1.00 96.06 101 PHE A CA 1
ATOM 771 C C . PHE A 1 101 ? -6.966 4.124 -4.685 1.00 96.06 101 PHE A C 1
ATOM 773 O O . PHE A 1 101 ? -8.007 3.840 -5.264 1.00 96.06 101 PHE A O 1
ATOM 780 N N . GLU A 1 102 ? -6.373 5.304 -4.849 1.00 94.31 102 GLU A N 1
ATOM 781 C CA . GLU A 1 102 ? -6.716 6.313 -5.848 1.00 94.31 102 GLU A CA 1
ATOM 782 C C . GLU A 1 102 ? -5.916 6.118 -7.145 1.00 94.31 102 GLU A C 1
ATOM 784 O O . GLU A 1 102 ? -6.277 6.666 -8.184 1.00 94.31 102 GLU A O 1
ATOM 789 N N . ARG A 1 103 ? -4.834 5.326 -7.105 1.00 94.06 103 ARG A N 1
ATOM 790 C CA . ARG A 1 103 ? -4.009 4.990 -8.278 1.00 94.06 103 ARG A CA 1
ATOM 791 C C . ARG A 1 103 ? -4.334 3.619 -8.859 1.00 94.06 103 ARG A C 1
ATOM 793 O O . ARG A 1 103 ? -4.182 3.426 -10.065 1.00 94.06 103 ARG A O 1
ATOM 800 N N . ARG A 1 104 ? -4.707 2.657 -8.013 1.00 96.44 104 ARG A N 1
ATOM 801 C CA . ARG A 1 104 ? -4.920 1.251 -8.381 1.00 96.44 104 ARG A CA 1
ATOM 802 C C . ARG A 1 104 ? -6.080 0.637 -7.618 1.00 96.44 104 ARG A C 1
ATOM 804 O O . ARG A 1 104 ? -6.307 0.987 -6.461 1.00 96.44 104 ARG A O 1
ATOM 811 N N . SER A 1 105 ? -6.798 -0.284 -8.260 1.00 96.75 105 SER A N 1
ATOM 812 C CA . SER A 1 105 ? -7.882 -1.001 -7.589 1.00 96.75 105 SER A CA 1
ATOM 813 C C . SER A 1 105 ? -7.354 -1.872 -6.443 1.00 96.75 105 SER A C 1
ATOM 815 O O . SER A 1 105 ? -6.184 -2.269 -6.411 1.00 96.75 105 SER A O 1
ATOM 817 N N . VAL A 1 106 ? -8.239 -2.211 -5.501 1.00 96.06 106 VAL A N 1
ATOM 818 C CA . VAL A 1 106 ? -7.928 -3.151 -4.412 1.00 96.06 106 VAL A CA 1
ATOM 819 C C . VAL A 1 106 ? -7.460 -4.497 -4.980 1.00 96.06 106 VAL A C 1
ATOM 821 O O . VAL A 1 106 ? -6.472 -5.050 -4.500 1.00 96.06 106 VAL A O 1
ATOM 824 N N . ASP A 1 107 ? -8.101 -4.976 -6.049 1.00 95.81 107 ASP A N 1
ATOM 825 C CA . ASP A 1 107 ? -7.768 -6.244 -6.706 1.00 95.81 107 ASP A CA 1
ATOM 826 C C . ASP A 1 107 ? -6.384 -6.215 -7.358 1.00 95.81 107 ASP A C 1
ATOM 828 O O . ASP A 1 107 ? -5.623 -7.181 -7.257 1.00 95.81 107 ASP A O 1
ATOM 832 N N . TRP A 1 108 ? -6.008 -5.099 -7.982 1.00 97.56 108 TRP A N 1
ATOM 833 C CA . TRP A 1 108 ? -4.664 -4.916 -8.526 1.00 97.56 108 TRP A CA 1
ATOM 834 C C . TRP A 1 108 ? -3.606 -4.945 -7.428 1.00 97.56 108 TRP A C 1
ATOM 836 O O . TRP A 1 108 ? -2.613 -5.661 -7.551 1.00 97.56 108 TRP A O 1
ATOM 846 N N . VAL A 1 109 ? -3.835 -4.226 -6.323 1.00 97.75 109 VAL A N 1
ATOM 847 C CA . VAL A 1 109 ? -2.898 -4.192 -5.188 1.00 97.75 109 VAL A CA 1
ATOM 848 C C . VAL A 1 109 ? -2.760 -5.579 -4.553 1.00 97.75 109 VAL A C 1
ATOM 850 O O . VAL A 1 109 ? -1.645 -5.992 -4.235 1.00 97.75 109 VAL A O 1
ATOM 853 N N . MET A 1 110 ? -3.853 -6.340 -4.431 1.00 97.25 110 MET A N 1
ATOM 854 C CA . MET A 1 110 ? 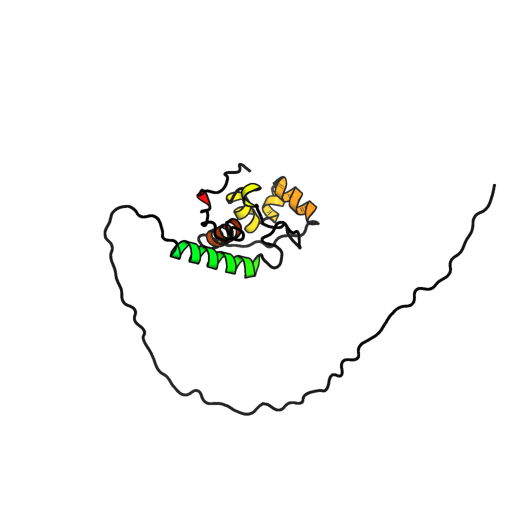-3.807 -7.732 -3.968 1.00 97.25 110 MET A CA 1
ATOM 855 C C . MET A 1 110 ? -2.945 -8.614 -4.873 1.00 97.25 110 MET A C 1
ATOM 857 O O . MET A 1 110 ? -2.072 -9.328 -4.377 1.00 97.25 110 MET A O 1
ATOM 861 N N . ARG A 1 111 ? -3.148 -8.551 -6.197 1.00 97.38 111 ARG A N 1
ATOM 862 C CA . ARG A 1 111 ? -2.333 -9.310 -7.162 1.00 97.38 111 ARG A CA 1
ATOM 863 C C . ARG A 1 111 ? -0.859 -8.910 -7.097 1.00 97.38 111 ARG A C 1
ATOM 865 O O . ARG A 1 111 ? 0.002 -9.787 -7.131 1.00 97.38 111 ARG A O 1
ATOM 872 N N . TRP A 1 112 ? -0.575 -7.620 -6.930 1.00 98.19 112 TRP A N 1
ATOM 873 C CA . TRP A 1 112 ? 0.787 -7.100 -6.822 1.00 98.19 112 TRP A CA 1
ATOM 874 C C . TRP A 1 112 ? 1.514 -7.629 -5.584 1.00 98.19 112 TRP A C 1
ATOM 876 O O . TRP A 1 112 ? 2.642 -8.110 -5.689 1.00 98.19 112 TRP A O 1
ATOM 886 N N . ILE A 1 113 ? 0.858 -7.589 -4.419 1.00 98.38 113 ILE A N 1
ATOM 887 C CA . ILE A 1 113 ? 1.406 -8.126 -3.164 1.00 98.38 113 ILE A CA 1
ATOM 888 C C . ILE A 1 113 ? 1.651 -9.636 -3.281 1.00 98.38 113 ILE A C 1
ATOM 890 O O . ILE A 1 113 ? 2.645 -10.144 -2.759 1.00 98.38 113 ILE A O 1
ATOM 894 N N . HIS A 1 114 ? 0.771 -10.351 -3.983 1.00 98.12 114 HIS A N 1
ATOM 895 C CA . HIS A 1 114 ? 0.921 -11.783 -4.206 1.00 98.12 114 HIS A CA 1
ATOM 896 C C . HIS A 1 114 ? 2.083 -12.137 -5.122 1.00 98.12 114 HIS A C 1
ATOM 898 O O . HIS A 1 114 ? 2.839 -13.047 -4.789 1.00 98.12 114 HIS A O 1
ATOM 904 N N . ASN A 1 115 ? 2.204 -11.473 -6.273 1.00 98.06 115 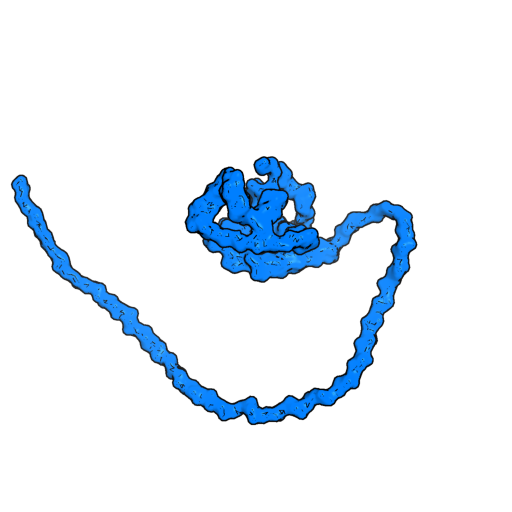ASN A N 1
ATOM 905 C CA . ASN A 1 115 ? 3.269 -11.746 -7.229 1.00 98.06 115 ASN A CA 1
ATOM 906 C C . ASN A 1 115 ? 3.437 -10.602 -8.245 1.00 98.06 115 ASN A C 1
ATOM 908 O O . ASN A 1 115 ? 2.963 -10.675 -9.383 1.00 98.06 115 ASN A O 1
ATOM 912 N N . SER A 1 116 ? 4.160 -9.555 -7.847 1.00 98.12 116 SER A N 1
ATOM 913 C CA . SER A 1 116 ? 4.502 -8.432 -8.731 1.00 98.12 116 SER A CA 1
ATOM 914 C C . SER A 1 116 ? 5.279 -8.868 -9.979 1.00 98.12 116 SER A C 1
ATOM 916 O O . SER A 1 116 ? 5.027 -8.354 -11.066 1.00 98.12 116 SER A O 1
ATOM 918 N N . GLN A 1 117 ? 6.167 -9.861 -9.861 1.00 98.38 117 GLN A N 1
ATOM 919 C CA . GLN A 1 117 ? 6.969 -10.354 -10.985 1.00 98.38 117 GLN A CA 1
ATOM 920 C C . GLN A 1 117 ? 6.126 -11.027 -12.062 1.00 98.38 117 GLN A C 1
ATOM 922 O O . GLN A 1 117 ? 6.378 -10.819 -13.245 1.00 98.38 117 GLN A O 1
ATOM 927 N N . LYS A 1 118 ? 5.077 -11.763 -11.679 1.00 98.25 118 LYS A N 1
ATOM 928 C CA . LYS A 1 118 ? 4.116 -12.294 -12.648 1.00 98.25 118 LYS A CA 1
ATOM 929 C C . LYS A 1 118 ? 3.407 -11.168 -13.398 1.00 98.25 118 LYS A C 1
ATOM 931 O O . LYS A 1 118 ? 3.301 -11.244 -14.611 1.00 98.25 118 LYS A O 1
ATOM 936 N N . MET A 1 119 ? 2.971 -10.114 -12.710 1.00 98.31 119 MET A N 1
ATOM 937 C CA . MET A 1 119 ? 2.313 -8.979 -13.374 1.00 98.31 119 MET A CA 1
ATOM 938 C C . MET A 1 119 ? 3.249 -8.258 -14.350 1.00 98.31 119 MET A C 1
ATOM 940 O O . MET A 1 119 ? 2.818 -7.848 -15.424 1.00 98.31 119 MET A O 1
ATOM 944 N N . ILE A 1 120 ? 4.530 -8.135 -13.994 1.00 98.44 120 ILE A N 1
ATOM 945 C CA . ILE A 1 120 ? 5.564 -7.581 -14.876 1.00 98.44 120 ILE A CA 1
ATOM 946 C C . ILE A 1 120 ? 5.766 -8.489 -16.098 1.00 98.44 120 ILE A C 1
ATOM 948 O O . ILE A 1 120 ? 5.783 -7.994 -17.222 1.00 98.44 120 ILE A O 1
ATOM 952 N N . ALA A 1 121 ? 5.887 -9.803 -15.894 1.00 98.38 121 ALA A N 1
ATOM 953 C CA . ALA A 1 121 ? 6.078 -10.781 -16.966 1.00 98.38 121 ALA A CA 1
ATOM 954 C C . ALA A 1 121 ? 4.865 -10.887 -17.905 1.00 98.38 121 ALA A C 1
ATOM 956 O O . ALA A 1 121 ? 5.038 -11.021 -19.113 1.00 98.38 121 ALA A O 1
ATOM 957 N N . ASP A 1 122 ? 3.652 -10.770 -17.362 1.00 98.12 122 ASP A N 1
ATOM 958 C CA . ASP A 1 122 ? 2.399 -10.732 -18.124 1.00 98.12 122 ASP A CA 1
ATOM 959 C C . ASP A 1 122 ? 2.221 -9.401 -18.891 1.00 98.12 122 ASP A C 1
ATOM 961 O O . ASP A 1 122 ? 1.288 -9.263 -19.680 1.00 98.12 122 ASP A O 1
ATOM 965 N N . GLY A 1 123 ? 3.103 -8.416 -18.677 1.00 97.75 123 GLY A N 1
ATOM 966 C CA . GLY A 1 123 ? 3.121 -7.160 -19.421 1.00 97.75 123 GLY A CA 1
ATOM 967 C C . GLY A 1 123 ? 2.149 -6.091 -18.919 1.00 97.75 123 GLY A C 1
ATOM 968 O O . GLY A 1 123 ? 1.809 -5.193 -19.688 1.00 97.75 123 GLY A O 1
ATOM 969 N N . ASP A 1 124 ? 1.708 -6.138 -17.652 1.00 97.94 124 ASP A N 1
ATOM 970 C CA . ASP A 1 124 ? 0.892 -5.056 -17.080 1.00 97.94 124 ASP A CA 1
ATOM 971 C C . ASP A 1 124 ? 1.654 -3.718 -17.207 1.00 97.94 124 ASP A C 1
ATOM 973 O O . ASP A 1 124 ? 2.762 -3.577 -16.674 1.00 97.94 124 ASP A O 1
ATOM 977 N N . PRO A 1 125 ? 1.101 -2.714 -17.915 1.00 96.94 125 PRO A N 1
ATOM 978 C CA . PRO A 1 125 ? 1.864 -1.534 -18.316 1.00 96.94 125 PRO A CA 1
ATOM 979 C C . PRO A 1 125 ? 2.347 -0.711 -17.118 1.00 96.94 125 PRO A C 1
ATOM 981 O O . PRO A 1 125 ? 3.404 -0.079 -17.172 1.00 96.94 125 PRO A O 1
ATOM 984 N N . TYR A 1 126 ? 1.610 -0.731 -16.008 1.00 96.38 126 TYR A N 1
ATOM 985 C CA . TYR A 1 126 ? 2.005 -0.011 -14.804 1.00 96.38 126 TYR A CA 1
ATOM 986 C C . TYR A 1 126 ? 2.982 -0.794 -13.956 1.00 96.38 126 TYR A C 1
ATOM 988 O O . TYR A 1 126 ? 3.919 -0.199 -13.435 1.00 96.38 126 TYR A O 1
ATOM 996 N N . ALA A 1 127 ? 2.798 -2.108 -13.853 1.00 97.75 127 ALA A N 1
ATOM 997 C CA . ALA A 1 127 ? 3.764 -3.000 -13.235 1.00 97.75 127 ALA A CA 1
ATOM 998 C C . ALA A 1 127 ? 5.143 -2.841 -13.892 1.00 97.75 127 ALA A C 1
ATOM 1000 O O . ALA A 1 127 ? 6.133 -2.593 -13.204 1.00 97.75 127 ALA A O 1
ATOM 1001 N N . VAL A 1 128 ? 5.189 -2.892 -15.228 1.00 98.38 128 VAL A N 1
ATOM 1002 C CA . VAL A 1 128 ? 6.410 -2.725 -16.029 1.00 98.38 128 VAL A CA 1
ATOM 1003 C C . VAL A 1 128 ? 7.009 -1.331 -15.842 1.00 98.38 128 VAL A C 1
ATOM 1005 O O . VAL A 1 128 ? 8.208 -1.207 -15.577 1.00 98.38 128 VAL A O 1
ATOM 1008 N N . LYS A 1 129 ? 6.193 -0.268 -15.932 1.00 97.88 129 LYS A N 1
ATOM 1009 C CA . LYS A 1 129 ? 6.664 1.106 -15.695 1.00 97.88 129 LYS A CA 1
ATOM 1010 C C . LYS A 1 129 ? 7.272 1.247 -14.301 1.00 97.88 129 LYS A C 1
ATOM 1012 O O . LYS A 1 129 ? 8.377 1.767 -14.172 1.00 97.88 129 LYS A O 1
ATOM 1017 N N . LEU A 1 130 ? 6.558 0.789 -13.274 1.00 97.50 130 LEU A N 1
ATOM 1018 C CA . LEU A 1 130 ? 6.984 0.895 -11.884 1.00 97.50 130 LEU A CA 1
ATOM 1019 C C . LEU A 1 130 ? 8.279 0.113 -11.652 1.00 97.50 130 LEU A C 1
ATOM 1021 O O . LEU A 1 130 ? 9.211 0.638 -11.056 1.00 97.50 130 LEU A O 1
ATOM 1025 N N . TYR A 1 131 ? 8.386 -1.105 -12.178 1.00 98.25 131 TYR A N 1
ATOM 1026 C CA . TYR A 1 131 ? 9.599 -1.910 -12.065 1.00 98.25 131 TYR A CA 1
ATOM 1027 C C . TYR A 1 131 ? 10.825 -1.203 -12.659 1.00 98.25 131 TYR A C 1
ATOM 1029 O O . TYR A 1 131 ? 11.871 -1.126 -12.014 1.00 98.25 131 TYR A O 1
ATOM 1037 N N . ASN A 1 132 ? 10.685 -0.609 -13.848 1.00 98.19 132 ASN A N 1
ATOM 1038 C CA . ASN A 1 132 ? 11.758 0.164 -14.474 1.00 98.19 132 ASN A CA 1
ATOM 1039 C C . ASN A 1 132 ? 12.106 1.431 -13.677 1.00 98.19 132 ASN A C 1
ATOM 1041 O O . ASN A 1 132 ? 13.282 1.726 -13.477 1.00 98.19 132 ASN A O 1
ATOM 1045 N N . GLU A 1 133 ? 11.101 2.146 -13.166 1.00 97.81 133 GLU A N 1
ATOM 1046 C CA . GLU A 1 133 ? 11.282 3.346 -12.338 1.00 97.81 133 GLU A CA 1
ATOM 1047 C C . GLU A 1 133 ? 12.018 3.051 -11.018 1.00 97.81 133 GLU A C 1
ATOM 1049 O O . GLU A 1 133 ? 12.665 3.927 -10.446 1.00 97.81 133 GLU A O 1
ATOM 1054 N N . TYR A 1 134 ? 11.944 1.814 -10.525 1.00 97.56 134 TYR A N 1
ATOM 1055 C CA . TYR A 1 134 ? 12.605 1.348 -9.304 1.00 97.56 134 TYR A CA 1
ATOM 1056 C C . TYR A 1 134 ? 13.864 0.518 -9.587 1.00 97.56 134 TYR A C 1
ATOM 1058 O O . TYR A 1 134 ? 14.216 -0.373 -8.814 1.00 97.56 134 TYR A O 1
ATOM 1066 N N . ASN A 1 135 ? 14.569 0.820 -10.685 1.00 97.19 135 ASN A N 1
ATOM 1067 C CA . ASN A 1 135 ? 15.827 0.172 -11.078 1.00 97.19 135 ASN A CA 1
ATOM 1068 C C . ASN A 1 135 ? 15.728 -1.355 -11.138 1.00 97.19 135 ASN A C 1
ATOM 1070 O O . ASN A 1 135 ? 16.683 -2.058 -10.818 1.00 97.19 135 ASN A O 1
ATOM 1074 N N . LYS A 1 136 ? 14.558 -1.875 -11.524 1.00 97.06 136 LYS A N 1
ATOM 1075 C CA . LYS A 1 136 ? 14.294 -3.313 -11.613 1.00 97.06 136 LYS A CA 1
ATOM 1076 C C . LYS A 1 136 ? 14.448 -4.039 -10.266 1.00 97.06 136 LYS A C 1
ATOM 1078 O O . LYS A 1 136 ? 14.706 -5.242 -10.218 1.00 97.06 136 LYS A O 1
ATOM 1083 N N . THR A 1 137 ? 14.249 -3.321 -9.159 1.00 96.12 137 THR A N 1
ATOM 1084 C CA . THR A 1 137 ? 14.218 -3.908 -7.814 1.00 96.12 137 THR A CA 1
ATOM 1085 C C . THR A 1 137 ? 12.978 -4.783 -7.672 1.00 96.12 137 THR A C 1
ATOM 1087 O O . THR A 1 137 ? 11.852 -4.328 -7.878 1.00 96.12 137 THR A O 1
ATOM 1090 N N . ALA A 1 138 ? 13.171 -6.054 -7.324 1.00 94.75 138 ALA A N 1
ATOM 1091 C CA . ALA A 1 138 ? 12.070 -6.986 -7.131 1.00 94.75 138 ALA A CA 1
ATOM 1092 C C . ALA A 1 138 ? 11.416 -6.795 -5.754 1.00 94.75 138 ALA A C 1
ATOM 1094 O O . ALA A 1 138 ? 12.089 -6.861 -4.726 1.00 94.75 138 ALA A O 1
ATOM 1095 N N . MET A 1 139 ? 10.092 -6.615 -5.728 1.00 97.44 139 MET A N 1
ATOM 1096 C CA . MET A 1 139 ? 9.319 -6.711 -4.490 1.00 97.44 139 MET A CA 1
ATOM 1097 C C . MET A 1 139 ? 9.110 -8.187 -4.131 1.00 97.44 139 MET A C 1
ATOM 1099 O O . MET A 1 139 ? 8.733 -8.994 -4.983 1.00 97.44 139 MET A O 1
ATOM 1103 N N . GLN A 1 140 ? 9.336 -8.530 -2.861 1.00 96.06 140 GLN A N 1
ATOM 1104 C CA . GLN A 1 140 ? 9.056 -9.868 -2.343 1.00 96.06 140 GLN A CA 1
ATOM 1105 C C . GLN A 1 140 ? 7.565 -10.212 -2.475 1.00 96.06 140 GLN A C 1
ATOM 1107 O O . GLN A 1 140 ? 6.697 -9.350 -2.350 1.00 96.06 140 GLN A O 1
ATOM 1112 N N . SER A 1 141 ? 7.278 -11.484 -2.740 1.00 97.56 141 SER A N 1
ATOM 1113 C CA . SER A 1 141 ? 5.913 -12.003 -2.858 1.00 97.56 141 SER A CA 1
ATOM 1114 C C . SER A 1 141 ? 5.386 -12.443 -1.495 1.00 97.56 141 SER A C 1
ATOM 1116 O O . SER A 1 141 ? 6.080 -13.154 -0.767 1.00 97.56 141 SER A O 1
ATOM 1118 N N . PHE A 1 142 ? 4.150 -12.072 -1.162 1.00 96.81 142 PHE A N 1
ATOM 1119 C CA . PHE A 1 142 ? 3.517 -12.423 0.110 1.00 96.81 142 PHE A CA 1
ATOM 1120 C C . PHE A 1 142 ? 2.233 -13.227 -0.109 1.00 96.81 142 PHE A C 1
ATOM 1122 O O . PHE A 1 142 ? 1.350 -12.855 -0.879 1.00 96.81 142 PHE A O 1
ATOM 1129 N N . SER A 1 143 ? 2.094 -14.340 0.612 1.00 94.44 143 SER A N 1
ATOM 1130 C CA . SER A 1 143 ? 0.956 -15.266 0.481 1.00 94.44 143 SER A CA 1
ATOM 1131 C C . SER A 1 143 ? -0.184 -14.973 1.469 1.00 94.44 143 SER A C 1
ATOM 1133 O O . SER A 1 143 ? -0.808 -15.902 1.981 1.00 94.44 143 SER A O 1
ATOM 1135 N N . TYR A 1 144 ? -0.463 -13.698 1.761 1.00 94.81 144 TYR A N 1
ATOM 1136 C CA . TYR A 1 144 ? -1.556 -13.311 2.664 1.00 94.81 144 TYR A CA 1
ATOM 1137 C C . TYR A 1 144 ? -2.921 -13.687 2.088 1.00 94.81 144 TYR A C 1
ATOM 1139 O O . TYR A 1 144 ? -3.213 -13.379 0.941 1.00 94.81 144 TYR A O 1
ATOM 1147 N N . LYS A 1 145 ? -3.794 -14.314 2.879 1.00 92.62 145 LYS A N 1
ATOM 1148 C CA . LYS A 1 145 ? -5.128 -14.739 2.425 1.00 92.62 145 LYS A CA 1
ATOM 1149 C C . LYS A 1 145 ? -6.213 -14.251 3.371 1.00 92.62 145 LYS A C 1
ATOM 1151 O O . LYS A 1 145 ? -5.960 -14.000 4.547 1.00 92.62 145 LYS A O 1
ATOM 1156 N N . GLY A 1 146 ? -7.437 -14.152 2.853 1.00 93.56 146 GLY A N 1
ATOM 1157 C CA . GLY A 1 146 ? -8.634 -13.874 3.645 1.00 93.56 146 GLY A CA 1
ATOM 1158 C C . GLY A 1 146 ? -8.463 -12.662 4.559 1.00 93.56 146 GLY A C 1
ATOM 1159 O O . GLY A 1 146 ? -8.253 -11.546 4.085 1.00 93.56 146 GLY A O 1
ATOM 1160 N N . LYS A 1 147 ? -8.543 -12.902 5.872 1.00 95.00 147 LYS A N 1
ATOM 1161 C CA . LYS A 1 147 ? -8.514 -11.861 6.908 1.00 95.00 147 LYS A CA 1
ATOM 1162 C C . LYS A 1 147 ? -7.210 -11.062 6.928 1.00 95.00 147 LYS A C 1
ATOM 1164 O O . LYS A 1 147 ? -7.277 -9.855 7.127 1.00 95.00 147 LYS A O 1
ATOM 1169 N N . ASP A 1 148 ? -6.062 -11.691 6.682 1.00 97.00 148 ASP A N 1
ATOM 1170 C CA . ASP A 1 148 ? -4.763 -11.010 6.767 1.00 97.00 148 ASP A CA 1
ATOM 1171 C C . ASP A 1 148 ? -4.570 -10.028 5.614 1.00 97.00 148 ASP A C 1
ATOM 1173 O O . ASP A 1 148 ? -4.204 -8.874 5.836 1.00 97.00 148 ASP A O 1
ATOM 1177 N N . MET A 1 149 ? -4.900 -10.453 4.388 1.00 97.81 149 MET A N 1
ATOM 1178 C CA . MET A 1 149 ? -4.868 -9.564 3.223 1.00 97.81 149 MET A CA 1
ATOM 1179 C C . MET A 1 149 ? -5.844 -8.399 3.415 1.00 97.81 149 MET A C 1
ATOM 1181 O O . MET A 1 149 ? -5.468 -7.241 3.256 1.00 97.81 149 MET A O 1
ATOM 1185 N N . HIS A 1 150 ? -7.078 -8.690 3.842 1.00 96.81 150 HIS A N 1
ATOM 1186 C CA . HIS A 1 150 ? -8.071 -7.651 4.116 1.00 96.81 150 HIS A CA 1
ATOM 1187 C C . HIS A 1 150 ? -7.591 -6.655 5.177 1.00 96.81 150 HIS A C 1
ATOM 1189 O O . HIS A 1 150 ? -7.725 -5.449 4.986 1.00 96.81 150 HIS A O 1
ATOM 1195 N N . ALA A 1 151 ? -7.018 -7.142 6.278 1.00 97.94 151 ALA A N 1
ATOM 1196 C CA . ALA A 1 151 ? -6.519 -6.299 7.354 1.00 97.94 151 ALA A CA 1
ATOM 1197 C C . ALA A 1 151 ? -5.357 -5.413 6.892 1.00 97.94 151 ALA A C 1
ATOM 1199 O O . ALA A 1 151 ? -5.351 -4.219 7.187 1.00 97.94 151 ALA A O 1
ATOM 1200 N N . LEU A 1 152 ? -4.408 -5.964 6.128 1.00 98.56 152 LEU A N 1
ATOM 1201 C CA . LEU A 1 152 ? -3.288 -5.207 5.570 1.00 98.56 152 LEU A CA 1
ATOM 1202 C C . LEU A 1 152 ? -3.772 -4.058 4.677 1.00 98.56 152 LEU A C 1
ATOM 1204 O O . LEU A 1 152 ? -3.382 -2.908 4.883 1.00 98.56 152 LEU A O 1
ATOM 1208 N N . LEU A 1 153 ? -4.657 -4.346 3.721 1.00 97.88 153 LEU A N 1
ATOM 1209 C CA . LEU A 1 153 ? -5.203 -3.326 2.822 1.00 97.88 153 LEU A CA 1
ATOM 1210 C C . LEU A 1 153 ? -6.041 -2.300 3.586 1.00 97.88 153 LEU A C 1
ATOM 1212 O O . LEU A 1 153 ? -5.933 -1.102 3.326 1.00 97.88 153 LEU A O 1
ATOM 1216 N N . PHE A 1 154 ? -6.828 -2.752 4.566 1.00 97.81 154 PHE A N 1
ATOM 1217 C CA . PHE A 1 154 ? -7.606 -1.873 5.433 1.00 97.81 154 PHE A CA 1
ATOM 1218 C C . PHE A 1 154 ? -6.705 -0.907 6.202 1.00 97.81 154 PHE A C 1
ATOM 1220 O O . PHE A 1 154 ? -7.005 0.283 6.268 1.00 97.81 154 PHE A O 1
ATOM 1227 N N . TYR A 1 155 ? -5.579 -1.377 6.740 1.00 98.31 155 TYR A N 1
ATOM 1228 C CA . TYR A 1 155 ? -4.601 -0.505 7.381 1.00 98.31 155 TYR A CA 1
ATOM 1229 C C . TYR A 1 155 ? -4.020 0.517 6.397 1.00 98.31 155 TYR A C 1
ATOM 1231 O O . TYR A 1 155 ? -4.056 1.713 6.683 1.00 98.31 155 TYR A O 1
ATOM 1239 N N . ILE A 1 156 ? -3.563 0.084 5.215 1.00 98.00 156 ILE A N 1
ATOM 1240 C CA . ILE A 1 156 ? -2.988 0.982 4.195 1.00 98.00 156 ILE A CA 1
ATOM 1241 C C . ILE A 1 156 ? -3.994 2.070 3.781 1.00 98.00 156 ILE A C 1
ATOM 1243 O O . ILE A 1 156 ? -3.619 3.232 3.634 1.00 98.00 156 ILE A O 1
ATOM 1247 N N . ALA A 1 157 ? -5.279 1.726 3.662 1.00 97.00 157 ALA A N 1
ATOM 1248 C CA . ALA A 1 157 ? -6.340 2.671 3.311 1.00 97.00 157 ALA A CA 1
ATOM 1249 C C . ALA A 1 157 ? -6.616 3.709 4.415 1.00 97.00 157 ALA A C 1
ATOM 1251 O O . ALA A 1 157 ? -7.156 4.785 4.144 1.00 97.00 157 ALA A O 1
ATOM 1252 N N . ASN A 1 158 ? -6.271 3.393 5.667 1.00 97.06 158 ASN A N 1
ATOM 1253 C CA . ASN A 1 158 ? -6.712 4.150 6.834 1.00 97.06 158 ASN A CA 1
ATOM 1254 C C . ASN A 1 158 ? -5.586 4.796 7.660 1.00 97.06 158 ASN A C 1
ATOM 1256 O O . ASN A 1 158 ? -5.875 5.648 8.498 1.00 97.06 158 ASN A O 1
ATOM 1260 N N . VAL A 1 159 ? -4.317 4.461 7.412 1.00 96.44 159 VAL A N 1
ATOM 1261 C CA . VAL A 1 159 ? -3.183 4.815 8.288 1.00 96.44 159 VAL A CA 1
ATOM 1262 C C . VAL A 1 159 ? -2.934 6.316 8.492 1.00 96.44 159 VAL A C 1
ATOM 1264 O O . VAL A 1 159 ? -2.431 6.712 9.537 1.00 96.44 159 VAL A O 1
ATOM 1267 N N . ASN A 1 160 ? -3.340 7.176 7.556 1.00 93.69 160 ASN A N 1
ATOM 1268 C CA . ASN A 1 160 ? -3.120 8.630 7.646 1.00 93.69 160 ASN A CA 1
ATOM 1269 C C . ASN A 1 160 ? -4.421 9.436 7.722 1.00 93.69 160 ASN A C 1
ATOM 1271 O O . ASN A 1 160 ? -4.498 10.561 7.226 1.00 93.69 160 ASN A O 1
ATOM 1275 N N . ARG A 1 161 ? -5.477 8.847 8.285 1.00 91.12 161 ARG A N 1
ATOM 1276 C CA . ARG A 1 161 ? -6.792 9.497 8.361 1.00 91.12 161 ARG A CA 1
ATOM 1277 C C . ARG A 1 161 ? -6.960 10.436 9.557 1.00 91.12 161 ARG A C 1
ATOM 1279 O O . ARG A 1 161 ? -7.901 11.229 9.547 1.00 91.12 161 ARG A O 1
ATOM 1286 N N . GLY A 1 162 ? -6.050 10.390 10.533 1.00 88.62 162 GLY A N 1
ATOM 1287 C CA . GLY A 1 162 ? -6.189 11.126 11.793 1.00 88.62 162 GLY A CA 1
ATOM 1288 C C . GLY A 1 162 ? -7.450 10.681 12.531 1.00 88.62 162 GLY A C 1
ATOM 1289 O O . GLY A 1 162 ? -7.734 9.486 12.583 1.00 88.62 162 GLY A O 1
ATOM 1290 N N . ASP A 1 163 ? -8.243 11.642 13.001 1.00 88.88 163 ASP A N 1
ATOM 1291 C CA . ASP A 1 163 ? -9.491 11.382 13.736 1.00 88.88 163 ASP A CA 1
ATOM 1292 C C . ASP A 1 163 ? -10.683 11.034 12.828 1.00 88.88 163 ASP A C 1
ATOM 1294 O O . ASP A 1 163 ? -11.796 10.792 13.298 1.00 88.88 163 ASP A O 1
ATOM 1298 N N . LYS A 1 164 ? -10.487 11.015 11.500 1.00 91.50 164 LYS A N 1
ATOM 1299 C CA . LYS A 1 164 ? -11.565 10.671 10.567 1.00 91.50 164 LYS A CA 1
ATOM 1300 C C . LYS A 1 164 ? -11.937 9.192 10.721 1.00 91.50 164 LYS A C 1
ATOM 1302 O O . LYS A 1 164 ? -11.040 8.349 10.770 1.00 91.50 164 LYS A O 1
ATOM 1307 N N . PRO A 1 165 ? -13.237 8.846 10.656 1.00 91.06 165 PRO A N 1
ATOM 1308 C CA . PRO A 1 165 ? -13.673 7.457 10.692 1.00 91.06 165 PRO A CA 1
ATOM 1309 C C . PRO A 1 165 ? -12.986 6.602 9.625 1.00 91.06 165 PRO A C 1
ATOM 1311 O O . PRO A 1 165 ? -12.675 7.084 8.521 1.00 91.06 165 PRO A O 1
ATOM 1314 N N . TYR A 1 166 ? -12.790 5.323 9.950 1.00 93.62 166 TYR A N 1
ATOM 1315 C CA . TYR A 1 166 ? -12.277 4.353 8.995 1.00 93.62 166 TYR A CA 1
ATOM 1316 C C . TYR A 1 166 ? -13.223 4.192 7.802 1.00 93.62 166 TYR A C 1
ATOM 1318 O O . TYR A 1 166 ? -14.446 4.179 7.949 1.00 93.62 166 TYR A O 1
ATOM 1326 N N . ILE A 1 167 ? -12.639 4.035 6.618 1.00 92.50 167 ILE A N 1
ATOM 1327 C CA . ILE A 1 167 ? -13.344 3.663 5.393 1.00 92.50 167 ILE A CA 1
ATOM 1328 C C . ILE A 1 167 ? -13.114 2.172 5.148 1.00 92.50 167 ILE A C 1
ATOM 1330 O O . ILE A 1 167 ? -11.988 1.678 5.246 1.00 92.50 167 ILE A O 1
ATOM 1334 N N . SER A 1 168 ? -14.194 1.456 4.848 1.00 92.19 168 SER A N 1
ATOM 1335 C CA . SER A 1 168 ? -14.158 0.051 4.451 1.00 92.19 168 SER A CA 1
ATOM 1336 C C . SER A 1 168 ? -13.719 -0.097 2.988 1.00 92.19 168 SER A C 1
ATOM 1338 O O . SER A 1 168 ? -13.930 0.805 2.179 1.00 92.19 168 SER A O 1
ATOM 1340 N N . LEU A 1 169 ? -13.086 -1.221 2.633 1.00 92.00 169 LEU A N 1
ATOM 1341 C CA . LEU A 1 169 ? -12.486 -1.395 1.300 1.00 92.00 169 LEU A CA 1
ATOM 1342 C C . LEU A 1 169 ? -13.513 -1.333 0.156 1.00 92.00 169 LEU A C 1
ATOM 1344 O O . LEU A 1 169 ? -13.185 -0.863 -0.927 1.00 92.00 169 LEU A O 1
ATOM 1348 N N . ASP A 1 170 ? -14.761 -1.730 0.408 1.00 90.81 170 ASP A N 1
ATOM 1349 C CA . ASP A 1 170 ? -15.883 -1.650 -0.538 1.00 90.81 170 ASP A CA 1
ATOM 1350 C C . ASP A 1 170 ? -16.297 -0.210 -0.887 1.00 90.81 170 ASP A C 1
ATOM 1352 O O . ASP A 1 170 ? -16.945 0.018 -1.908 1.00 90.81 170 ASP A O 1
ATOM 1356 N N . LYS A 1 171 ? -15.903 0.765 -0.059 1.00 92.12 171 LYS A N 1
ATOM 1357 C CA . LYS A 1 171 ? -16.196 2.193 -0.247 1.00 92.12 171 LYS A CA 1
ATOM 1358 C C . LYS A 1 171 ? -15.054 2.964 -0.909 1.00 92.12 171 LYS A C 1
ATOM 1360 O O . LYS A 1 171 ? -15.165 4.178 -1.077 1.00 92.12 171 LYS A O 1
ATOM 1365 N N . LEU A 1 172 ? -13.948 2.298 -1.246 1.00 90.31 172 LEU A N 1
ATOM 1366 C CA . LEU A 1 172 ? -12.839 2.922 -1.965 1.00 90.31 172 LEU A CA 1
ATOM 1367 C C . LEU A 1 172 ? -13.212 3.184 -3.435 1.00 90.31 172 LEU A C 1
ATOM 1369 O O . LEU A 1 172 ? -14.102 2.517 -3.973 1.00 90.31 172 LEU A O 1
ATOM 1373 N N . PRO A 1 173 ? -12.546 4.142 -4.109 1.00 87.44 173 PRO A N 1
ATOM 1374 C CA . PRO A 1 173 ? -12.776 4.397 -5.525 1.00 87.44 173 PRO A CA 1
ATOM 1375 C C . PRO A 1 173 ? -12.635 3.118 -6.358 1.00 87.44 173 PRO A C 1
ATOM 1377 O O . PRO A 1 173 ? -11.649 2.389 -6.250 1.00 87.44 173 PRO A O 1
ATOM 1380 N N . ARG A 1 174 ? -13.620 2.848 -7.221 1.00 85.38 174 ARG A N 1
ATOM 1381 C CA . ARG A 1 174 ? -13.545 1.727 -8.163 1.00 85.38 174 ARG A CA 1
ATOM 1382 C C . ARG A 1 174 ? -12.784 2.156 -9.407 1.00 85.38 174 ARG A C 1
ATOM 1384 O O . ARG A 1 174 ? -13.345 2.788 -10.299 1.00 85.38 174 ARG A O 1
ATOM 1391 N N . ILE A 1 175 ? -11.508 1.801 -9.446 1.00 89.31 175 ILE A N 1
ATOM 1392 C CA . ILE A 1 175 ? -10.635 1.991 -10.603 1.00 89.31 175 ILE A CA 1
ATOM 1393 C C . ILE A 1 175 ? -10.766 0.758 -11.494 1.00 89.31 175 ILE A C 1
ATOM 1395 O O . ILE A 1 175 ? -10.736 -0.367 -11.000 1.00 89.31 175 ILE A O 1
ATOM 1399 N N . LYS A 1 176 ? -10.953 0.975 -12.796 1.00 79.75 176 LYS A N 1
ATOM 1400 C CA . LYS A 1 176 ? -10.832 -0.088 -13.796 1.00 79.75 176 LYS A CA 1
ATOM 1401 C C . LYS A 1 176 ? -9.363 -0.144 -14.205 1.00 79.75 176 LYS A C 1
ATOM 1403 O O . LYS A 1 176 ? -8.845 0.876 -14.661 1.00 79.75 176 LYS A O 1
ATOM 1408 N N . ASP A 1 177 ? -8.717 -1.279 -13.960 1.00 75.75 177 ASP A N 1
ATOM 1409 C CA . ASP A 1 177 ? -7.332 -1.525 -14.379 1.00 75.75 177 ASP A CA 1
ATOM 1410 C C . ASP A 1 177 ? -7.260 -2.072 -15.806 1.00 75.75 177 ASP A C 1
ATOM 1412 O O . ASP A 1 177 ? -8.227 -2.752 -16.227 1.00 75.75 177 ASP A O 1
#

Organism: NCBI:txid313606

Sequence (177 aa):
MYIVRVNNLLLFKPINLMKKVNLLPITLLFIILYATACTSGPSSQETKNTTNNSPGVSKVQKPDSLTQVYNLGKRLYNNSCLPCHTTSSERTVGPGLKGIFERRSVDWVMRWIHNSQKMIADGDPYAVKLYNEYNKTAMQSFSYKGKDMHALLFYIANVNRGDKPYISLDKLPRIKD

Secondary structure (DSSP, 8-state):
-----------------------------------------------------------PPPHHHHHHHHHHHHHHHHHHTTTT--SSS--SSS---TTGGGTS-HHHHHHHHHHHHHHHHTT-HHHHHHHHHTTTPPPPP----HHHHHHHHHHHHHTT-TTSPPPPGGGS-----

Foldseek 3Di:
DDDDDDDDDDDDDDDDDDDDDDDDDPDDDDPDDDPDDDDDDDDDDDDDDDDDDDDDDDDDDDPVVLVVLLVLLVVVCVVAPVVQEALAQDHDLAGHLPCVLVVDALVVVLVCLAALPVCCVVPVPVSVVRCVVNVNDDRDHDPDDDSNSLSNVQNSQCVPVPPDDGDHSVPGDDDDD

pLDDT: mean 79.73, std 22.3, range [30.22, 98.62]